Protein AF-A0A8I2CXN2-F1 (afdb_monomer)

Structure (mmCIF, N/CA/C/O backbone):
data_AF-A0A8I2CXN2-F1
#
_entry.id   AF-A0A8I2CXN2-F1
#
loop_
_atom_site.group_PDB
_atom_site.id
_atom_site.type_symbol
_atom_site.label_atom_id
_atom_site.label_alt_id
_atom_site.label_comp_id
_atom_site.label_asym_id
_atom_site.label_entity_id
_atom_site.label_seq_id
_atom_site.pdbx_PDB_ins_code
_atom_site.Cartn_x
_atom_site.Cartn_y
_atom_site.Cartn_z
_atom_site.occupancy
_atom_site.B_iso_or_equiv
_atom_site.auth_seq_id
_atom_site.auth_comp_id
_atom_site.auth_asym_id
_atom_site.auth_atom_id
_atom_site.pdbx_PDB_model_num
ATOM 1 N N . MET A 1 1 ? 49.598 -12.739 -36.694 1.00 52.88 1 MET A N 1
ATOM 2 C CA . MET A 1 1 ? 48.564 -11.694 -36.531 1.00 52.88 1 MET A CA 1
ATOM 3 C C . MET A 1 1 ? 47.982 -11.857 -35.136 1.00 52.88 1 MET A C 1
ATOM 5 O O . MET A 1 1 ? 47.458 -12.921 -34.837 1.00 52.88 1 MET A O 1
ATOM 9 N N . GLU A 1 2 ? 48.234 -10.890 -34.254 1.00 57.41 2 GLU A N 1
ATOM 10 C CA . GLU A 1 2 ? 48.061 -11.003 -32.797 1.00 57.41 2 GLU A CA 1
ATOM 11 C C . GLU A 1 2 ? 46.592 -11.005 -32.309 1.00 57.41 2 GLU A C 1
ATOM 13 O O . GLU A 1 2 ? 45.754 -10.275 -32.848 1.00 57.41 2 GLU A O 1
ATOM 18 N N . PRO A 1 3 ? 46.280 -11.747 -31.225 1.00 65.19 3 PRO A N 1
ATOM 19 C CA . PRO A 1 3 ? 44.946 -11.840 -30.616 1.00 65.19 3 PRO A CA 1
ATOM 20 C C . PRO A 1 3 ? 44.591 -10.658 -29.679 1.00 65.19 3 PRO A C 1
ATOM 22 O O . PRO A 1 3 ? 43.606 -10.719 -28.944 1.00 65.19 3 PRO A O 1
ATOM 25 N N . SER A 1 4 ? 45.371 -9.572 -29.676 1.00 70.81 4 SER A N 1
ATOM 26 C CA . SER A 1 4 ? 45.276 -8.461 -28.709 1.00 70.81 4 SER A CA 1
ATOM 27 C C . SER A 1 4 ? 44.122 -7.475 -28.956 1.00 70.81 4 SER A C 1
ATOM 29 O O . SER A 1 4 ? 43.681 -6.801 -28.026 1.00 70.81 4 SER A O 1
ATOM 31 N N . HIS A 1 5 ? 43.567 -7.417 -30.170 1.00 66.00 5 HIS A N 1
ATOM 32 C CA . HIS A 1 5 ? 42.498 -6.470 -30.528 1.00 66.00 5 HIS A CA 1
ATOM 33 C C . HIS A 1 5 ? 41.095 -6.889 -30.034 1.00 66.00 5 HIS A C 1
ATOM 35 O O . HIS A 1 5 ? 40.205 -6.050 -29.893 1.00 66.00 5 HIS A O 1
ATOM 41 N N . TRP A 1 6 ? 40.885 -8.174 -29.720 1.00 59.28 6 TRP A N 1
ATOM 42 C CA . TRP A 1 6 ? 39.577 -8.711 -29.312 1.00 59.28 6 TRP A CA 1
ATOM 43 C C . TRP A 1 6 ? 39.207 -8.369 -27.857 1.00 59.28 6 TRP A C 1
ATOM 45 O O . TRP A 1 6 ? 38.035 -8.195 -27.516 1.00 59.28 6 TRP A O 1
ATOM 55 N N . PHE A 1 7 ? 40.213 -8.198 -26.994 1.00 63.47 7 PHE A N 1
ATOM 56 C CA . PHE A 1 7 ? 40.022 -7.852 -25.581 1.00 63.47 7 PHE A CA 1
ATOM 57 C C . PHE A 1 7 ? 39.582 -6.400 -25.359 1.00 63.47 7 PHE A C 1
ATOM 59 O O . PHE A 1 7 ? 38.979 -6.095 -24.329 1.00 63.47 7 PHE A O 1
ATOM 66 N N . HIS A 1 8 ? 39.862 -5.503 -26.307 1.00 61.97 8 HIS A N 1
ATOM 67 C CA . HIS A 1 8 ? 39.482 -4.095 -26.202 1.00 61.97 8 HIS A CA 1
ATOM 68 C C . HIS A 1 8 ? 37.968 -3.918 -26.389 1.00 61.97 8 HIS A C 1
ATOM 70 O O . HIS A 1 8 ? 37.310 -3.269 -25.580 1.00 61.97 8 HIS A O 1
ATOM 76 N N . ASN A 1 9 ? 37.392 -4.605 -27.382 1.00 64.75 9 ASN A N 1
ATOM 77 C CA . ASN A 1 9 ? 35.958 -4.540 -27.664 1.00 64.75 9 ASN A CA 1
ATOM 78 C C . ASN A 1 9 ? 35.116 -5.254 -26.595 1.00 64.75 9 ASN A C 1
ATOM 80 O O . ASN A 1 9 ? 34.075 -4.753 -26.182 1.00 64.75 9 ASN A O 1
ATOM 84 N N . LYS A 1 10 ? 35.589 -6.391 -26.066 1.00 61.91 10 LYS A N 1
ATOM 85 C CA . LYS A 1 10 ? 34.896 -7.060 -24.955 1.00 61.91 10 LYS A CA 1
ATOM 86 C C . LYS A 1 10 ? 34.809 -6.214 -23.690 1.00 61.91 10 LYS A C 1
ATOM 88 O O . LYS A 1 10 ? 33.808 -6.311 -22.995 1.00 61.91 10 LYS A O 1
ATOM 93 N N . ARG A 1 11 ? 35.802 -5.365 -23.408 1.00 65.31 11 ARG A N 1
ATOM 94 C CA . ARG A 1 11 ? 35.748 -4.438 -22.266 1.00 65.31 11 ARG A CA 1
ATOM 95 C C . ARG A 1 11 ? 34.659 -3.372 -22.445 1.00 65.31 11 ARG A C 1
ATOM 97 O O . ARG A 1 11 ? 33.902 -3.126 -21.518 1.00 65.31 11 ARG A O 1
ATOM 104 N N . ILE A 1 12 ? 34.521 -2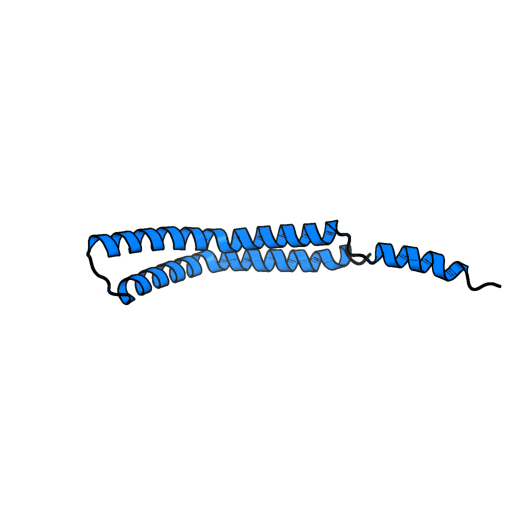.841 -23.660 1.00 63.06 12 ILE A N 1
ATOM 105 C CA . ILE A 1 12 ? 33.512 -1.832 -24.026 1.00 63.06 12 ILE A CA 1
ATOM 106 C C . ILE A 1 12 ? 32.091 -2.426 -24.029 1.00 63.06 12 ILE A C 1
ATOM 108 O O . ILE A 1 12 ? 31.136 -1.765 -23.628 1.00 63.06 12 ILE A O 1
ATOM 112 N N . LEU A 1 13 ? 31.942 -3.691 -24.435 1.00 63.56 13 LEU A N 1
ATOM 113 C CA . LEU A 1 13 ? 30.663 -4.410 -24.387 1.00 63.56 13 LEU A CA 1
ATOM 114 C C . LEU A 1 13 ? 30.247 -4.777 -22.952 1.00 63.56 13 LEU A C 1
ATOM 116 O O . LEU A 1 13 ? 29.061 -4.748 -22.637 1.00 63.56 13 LEU A O 1
ATOM 120 N N . LEU A 1 14 ? 31.203 -5.087 -22.071 1.00 59.91 14 LEU A N 1
ATOM 121 C CA . LEU A 1 14 ? 30.924 -5.426 -20.671 1.00 59.91 14 LEU A CA 1
ATOM 122 C C . LEU A 1 14 ? 30.533 -4.202 -19.824 1.00 59.91 14 LEU A C 1
ATOM 124 O O . LEU A 1 14 ? 29.707 -4.351 -18.930 1.00 59.91 14 LEU A O 1
ATOM 128 N N . GLU A 1 15 ? 31.029 -2.998 -20.133 1.00 57.88 15 GLU A N 1
ATOM 129 C CA . GLU A 1 15 ? 30.568 -1.757 -19.479 1.00 57.88 15 GLU A CA 1
ATOM 130 C C . GLU A 1 15 ? 29.173 -1.305 -19.942 1.00 57.88 15 GLU A C 1
ATOM 132 O O . GLU A 1 15 ? 28.433 -0.712 -19.162 1.00 57.88 15 GLU A O 1
ATOM 137 N N . ARG A 1 16 ? 28.769 -1.624 -21.182 1.00 57.00 16 ARG A N 1
ATOM 138 C CA . ARG A 1 16 ? 27.410 -1.339 -21.686 1.00 57.00 16 ARG A CA 1
ATOM 139 C C . ARG A 1 16 ? 26.360 -2.377 -21.282 1.00 57.00 16 ARG A C 1
ATOM 141 O O . ARG A 1 16 ? 25.177 -2.068 -21.306 1.00 57.00 16 ARG A O 1
ATOM 148 N N . CYS A 1 17 ? 26.784 -3.580 -20.885 1.00 54.75 17 CYS A N 1
ATOM 149 C CA . CYS A 1 17 ? 25.909 -4.651 -20.387 1.00 54.75 17 CYS A CA 1
ATOM 150 C C . CYS A 1 17 ? 25.493 -4.461 -18.914 1.00 54.75 17 CYS A C 1
ATOM 152 O O . CYS A 1 17 ? 24.772 -5.286 -18.348 1.00 54.75 17 CYS A O 1
ATOM 154 N N . PHE A 1 18 ? 25.944 -3.388 -18.267 1.00 53.78 18 PHE A N 1
ATOM 155 C CA . PHE A 1 18 ? 25.412 -2.984 -16.979 1.00 53.78 18 PHE A CA 1
ATOM 156 C C . PHE A 1 18 ? 24.087 -2.280 -17.259 1.00 53.78 18 PHE A C 1
ATOM 158 O O . PHE A 1 18 ? 24.085 -1.209 -17.861 1.00 53.78 18 PHE A O 1
ATOM 165 N N . LEU A 1 19 ? 22.958 -2.867 -16.849 1.00 60.44 19 LEU A N 1
ATOM 166 C CA . LEU A 1 19 ? 21.731 -2.090 -16.686 1.00 60.44 19 LEU A CA 1
ATOM 167 C C . LEU A 1 19 ? 22.128 -0.829 -15.923 1.00 60.44 19 LEU A C 1
ATOM 169 O O . LEU A 1 19 ? 22.577 -0.944 -14.782 1.00 60.44 19 LEU A O 1
ATOM 173 N N . SER A 1 20 ? 22.101 0.331 -16.586 1.00 69.94 20 SER A N 1
ATOM 174 C CA . SER A 1 20 ? 22.672 1.549 -16.017 1.00 69.94 20 SER A CA 1
ATOM 175 C C . SER A 1 20 ? 22.103 1.741 -14.616 1.00 69.94 20 SER A C 1
ATOM 177 O O . SER A 1 20 ? 20.930 1.445 -14.367 1.00 69.94 20 SER A O 1
ATOM 179 N N . GLN A 1 21 ? 22.931 2.179 -13.668 1.00 76.62 21 GLN A N 1
ATOM 180 C CA . GLN A 1 21 ? 22.470 2.397 -12.293 1.00 76.62 21 GLN A CA 1
ATOM 181 C C . GLN A 1 21 ? 21.209 3.280 -12.278 1.00 76.62 21 GLN A C 1
ATOM 183 O O . GLN A 1 21 ? 20.283 3.038 -11.507 1.00 76.62 21 GLN A O 1
ATOM 188 N N . ASP A 1 22 ? 21.120 4.208 -13.230 1.00 82.75 22 ASP A N 1
ATOM 189 C CA . ASP A 1 22 ? 19.951 5.039 -13.498 1.00 82.75 22 ASP A CA 1
ATOM 190 C C . ASP A 1 22 ? 18.687 4.248 -13.863 1.00 82.75 22 ASP A C 1
ATOM 192 O O . ASP A 1 22 ? 17.615 4.556 -13.345 1.00 82.75 22 ASP A O 1
ATOM 196 N N . LEU A 1 23 ? 18.780 3.219 -14.713 1.00 84.00 23 LEU A N 1
ATOM 197 C CA . LEU A 1 23 ? 17.637 2.385 -15.097 1.00 84.00 23 LEU A CA 1
ATOM 198 C C . LEU A 1 23 ? 17.074 1.627 -13.892 1.00 84.00 23 LEU A C 1
ATOM 200 O O . LEU A 1 23 ? 15.862 1.610 -13.673 1.00 84.00 23 LEU A O 1
ATOM 204 N N . ILE A 1 24 ? 17.954 1.033 -13.082 1.00 86.44 24 ILE A N 1
ATOM 205 C CA . ILE A 1 24 ? 17.559 0.304 -11.870 1.00 86.44 24 ILE A CA 1
ATOM 206 C C . ILE A 1 24 ? 16.844 1.256 -10.904 1.00 86.44 24 ILE A C 1
ATOM 208 O O . ILE A 1 24 ? 15.765 0.940 -10.398 1.00 86.44 24 ILE A O 1
ATOM 212 N N . VAL A 1 25 ? 17.405 2.450 -10.692 1.00 90.25 25 VAL A N 1
ATOM 213 C CA . VAL A 1 25 ? 16.813 3.476 -9.824 1.00 90.25 25 VAL A CA 1
ATOM 214 C C . VAL A 1 25 ? 15.460 3.957 -10.359 1.00 90.25 25 VAL A C 1
ATOM 216 O O . VAL A 1 25 ? 14.538 4.165 -9.57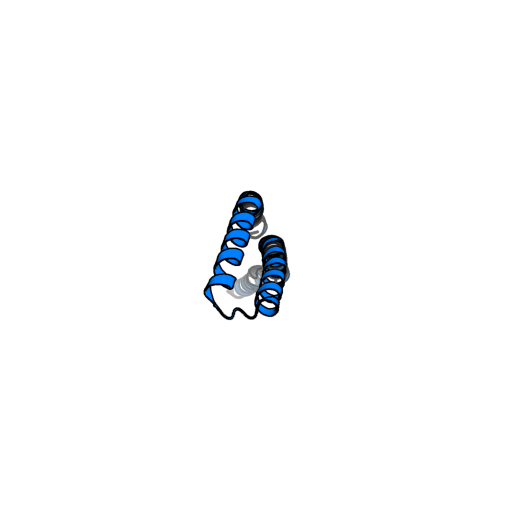0 1.00 90.25 25 VAL A O 1
ATOM 219 N N . GLN A 1 26 ? 15.300 4.110 -11.675 1.00 88.69 26 GLN A N 1
ATOM 220 C CA . GLN A 1 26 ? 14.031 4.516 -12.288 1.00 88.69 26 GLN A CA 1
ATOM 221 C C . GLN A 1 26 ? 12.938 3.456 -12.120 1.00 88.69 26 GLN A C 1
ATOM 223 O O . GLN A 1 26 ? 11.843 3.782 -11.660 1.00 88.69 26 GLN A O 1
ATOM 228 N N . ILE A 1 27 ? 13.238 2.188 -12.416 1.00 89.94 27 ILE A N 1
ATOM 229 C CA . ILE A 1 27 ? 12.287 1.080 -12.236 1.0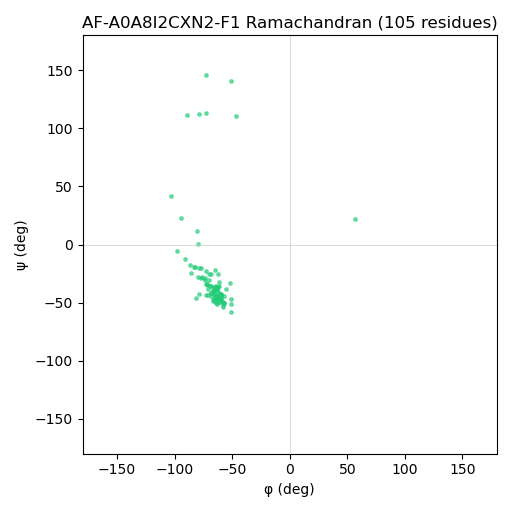0 89.94 27 ILE A CA 1
ATOM 230 C C . ILE A 1 27 ? 11.874 0.976 -10.766 1.0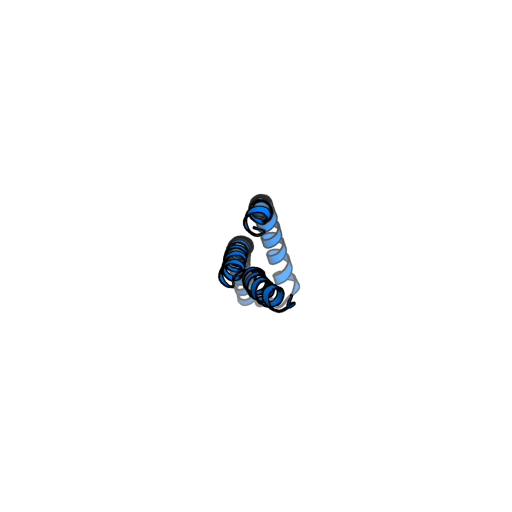0 89.94 27 ILE A C 1
ATOM 232 O O . ILE A 1 27 ? 10.688 0.843 -10.457 1.00 89.94 27 ILE A O 1
ATOM 236 N N . PHE A 1 28 ? 12.839 1.093 -9.852 1.00 92.12 28 PHE A N 1
ATOM 237 C CA . PHE A 1 28 ? 12.580 1.038 -8.419 1.00 92.12 28 PHE A CA 1
ATOM 238 C C . PHE A 1 28 ? 11.734 2.222 -7.932 1.00 92.12 28 PHE A C 1
ATOM 240 O O . PHE A 1 28 ? 10.822 2.046 -7.125 1.00 92.12 28 PHE A O 1
ATOM 247 N N . ARG A 1 29 ? 11.976 3.429 -8.454 1.00 93.31 29 ARG A N 1
ATOM 248 C CA . ARG A 1 29 ? 11.165 4.615 -8.154 1.00 93.31 29 ARG A CA 1
ATOM 249 C C . ARG A 1 29 ? 9.710 4.429 -8.579 1.00 93.31 29 ARG A C 1
ATOM 251 O O . ARG A 1 29 ? 8.815 4.718 -7.787 1.00 93.31 29 ARG A O 1
ATOM 258 N N . GLU A 1 30 ? 9.467 3.944 -9.794 1.00 92.38 30 GLU A N 1
ATOM 259 C CA . GLU A 1 30 ? 8.104 3.711 -10.290 1.00 92.38 30 GLU A CA 1
ATOM 260 C C . GLU A 1 30 ? 7.412 2.558 -9.554 1.00 92.38 30 GLU A C 1
ATOM 262 O O . GLU A 1 30 ? 6.220 2.646 -9.247 1.00 92.38 30 GLU A O 1
ATOM 267 N N . PHE A 1 31 ? 8.161 1.517 -9.180 1.00 93.75 31 PHE A N 1
ATOM 268 C CA . PHE A 1 31 ? 7.674 0.458 -8.300 1.00 93.75 31 PHE A CA 1
ATOM 269 C C . PHE A 1 31 ? 7.200 1.020 -6.954 1.00 93.75 31 PHE A C 1
ATOM 271 O O . PHE A 1 31 ? 6.051 0.807 -6.569 1.00 93.75 31 PHE A O 1
ATOM 278 N N . LEU A 1 32 ? 8.053 1.783 -6.260 1.00 95.69 32 LEU A N 1
ATOM 279 C CA . LEU A 1 32 ? 7.717 2.368 -4.961 1.00 95.69 32 LEU A CA 1
ATOM 280 C C . LEU A 1 32 ? 6.521 3.310 -5.057 1.00 95.69 32 LEU A C 1
ATOM 282 O O . LEU A 1 32 ? 5.627 3.253 -4.218 1.00 95.69 32 LEU A O 1
ATOM 286 N N . LYS A 1 33 ? 6.471 4.148 -6.094 1.00 94.88 33 LYS A N 1
ATOM 287 C CA . LYS A 1 33 ? 5.335 5.035 -6.347 1.00 94.88 33 LYS A CA 1
ATOM 288 C C . LYS A 1 33 ? 4.041 4.232 -6.481 1.00 94.88 33 LYS A C 1
ATOM 290 O O . LYS A 1 33 ? 3.074 4.519 -5.781 1.00 94.88 33 LYS A O 1
ATOM 295 N N . THR A 1 34 ? 4.043 3.193 -7.314 1.00 94.69 34 THR A N 1
ATOM 296 C CA . THR A 1 34 ? 2.886 2.308 -7.513 1.00 94.69 34 THR A CA 1
ATOM 297 C C . THR A 1 34 ? 2.485 1.611 -6.210 1.00 94.69 34 THR A C 1
ATOM 299 O O . THR A 1 34 ? 1.306 1.596 -5.863 1.00 94.69 34 THR A O 1
ATOM 302 N N . ALA A 1 35 ? 3.451 1.106 -5.438 1.00 94.69 35 ALA A N 1
ATOM 303 C CA . ALA A 1 35 ? 3.209 0.462 -4.148 1.00 94.69 35 ALA A CA 1
ATOM 304 C C . ALA A 1 35 ? 2.593 1.421 -3.114 1.00 94.69 35 ALA A C 1
ATOM 306 O O . ALA A 1 35 ? 1.658 1.045 -2.409 1.00 94.69 35 ALA A O 1
ATOM 307 N N . ILE A 1 36 ? 3.059 2.673 -3.056 1.00 95.44 36 ILE A N 1
ATOM 308 C CA . ILE A 1 36 ? 2.505 3.704 -2.168 1.00 95.44 36 ILE A CA 1
ATOM 309 C C . ILE A 1 36 ? 1.059 4.026 -2.550 1.00 95.44 36 ILE A C 1
ATOM 311 O O . ILE A 1 36 ? 0.206 4.090 -1.669 1.00 95.44 36 ILE A O 1
ATOM 315 N N . PHE A 1 37 ? 0.752 4.188 -3.841 1.00 94.38 37 PHE A N 1
ATOM 316 C CA . PHE A 1 37 ? -0.629 4.407 -4.284 1.00 94.38 37 PHE A CA 1
ATOM 317 C C . PHE A 1 37 ? -1.528 3.201 -3.986 1.00 94.38 37 PHE A C 1
ATOM 319 O O . PHE A 1 37 ? -2.677 3.386 -3.599 1.00 94.38 37 PHE A O 1
ATOM 326 N N . LEU A 1 38 ? -0.999 1.981 -4.098 1.00 94.38 38 LEU A N 1
ATOM 327 C CA . LEU A 1 38 ? -1.730 0.754 -3.792 1.00 94.38 38 LEU A CA 1
ATOM 328 C C . LEU A 1 38 ? -2.067 0.639 -2.294 1.00 94.38 38 LEU A C 1
ATOM 330 O O . LEU A 1 38 ? -3.201 0.329 -1.935 1.00 94.38 38 LEU A O 1
ATOM 334 N N . MET A 1 39 ? -1.091 0.896 -1.415 1.00 93.00 39 MET A N 1
ATOM 335 C CA . MET A 1 39 ? -1.242 0.744 0.039 1.00 93.00 39 MET A CA 1
ATOM 336 C C . MET A 1 39 ? -1.842 1.981 0.725 1.00 93.00 39 MET A C 1
ATOM 338 O O . MET A 1 39 ? -2.447 1.861 1.786 1.00 93.00 39 MET A O 1
ATOM 342 N N . GLY A 1 40 ? -1.708 3.169 0.138 1.00 92.75 40 GLY A N 1
ATOM 343 C CA . GLY A 1 40 ? -2.149 4.442 0.712 1.00 92.75 40 GLY A CA 1
ATOM 344 C C . GLY A 1 40 ? -3.605 4.462 1.198 1.00 92.75 40 GLY A C 1
ATOM 345 O O . GLY A 1 40 ? -3.829 4.708 2.386 1.00 92.75 40 GLY A O 1
ATOM 346 N N . PRO A 1 41 ? -4.606 4.181 0.340 1.00 89.62 41 PRO A N 1
ATOM 347 C CA . PRO A 1 41 ? -6.008 4.291 0.740 1.00 89.62 41 PRO A CA 1
ATOM 348 C C . PRO A 1 41 ? -6.391 3.271 1.818 1.00 89.62 41 PRO A C 1
ATOM 350 O O . PRO A 1 41 ? -7.135 3.605 2.742 1.00 89.62 41 PRO A O 1
ATOM 353 N N . ILE A 1 42 ? -5.839 2.053 1.763 1.00 90.75 42 ILE A N 1
ATOM 354 C CA . ILE A 1 42 ? -6.147 1.023 2.758 1.00 90.75 42 ILE A CA 1
ATOM 355 C C . ILE A 1 42 ? -5.502 1.317 4.114 1.00 90.75 42 ILE A C 1
ATOM 357 O O . ILE A 1 42 ? -6.106 1.052 5.157 1.00 90.75 42 ILE A O 1
ATOM 361 N N . LEU A 1 43 ? -4.310 1.923 4.117 1.00 92.88 43 LEU A N 1
ATOM 362 C CA . LEU A 1 43 ? -3.622 2.328 5.338 1.00 92.88 43 LEU A CA 1
ATOM 363 C C . LEU A 1 43 ? -4.409 3.423 6.064 1.00 92.88 43 LEU A C 1
ATOM 365 O O . LEU A 1 43 ? -4.663 3.305 7.260 1.00 92.88 43 LEU A O 1
ATOM 369 N N . ILE A 1 44 ? -4.852 4.450 5.330 1.00 92.25 44 ILE A N 1
ATOM 370 C CA . ILE A 1 44 ? -5.640 5.562 5.879 1.00 92.25 44 ILE A CA 1
ATOM 371 C C . ILE A 1 44 ? -6.944 5.040 6.490 1.00 92.25 44 ILE A C 1
ATOM 373 O O . ILE A 1 44 ? -7.253 5.357 7.639 1.00 92.25 44 ILE A O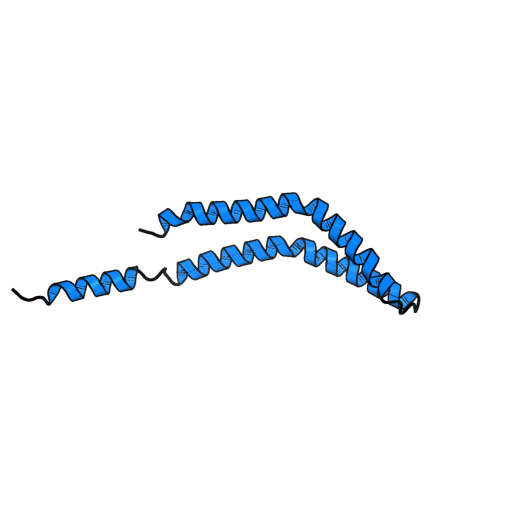 1
ATOM 377 N N . ALA A 1 45 ? -7.673 4.186 5.766 1.00 90.19 45 ALA A N 1
ATOM 378 C CA . ALA A 1 45 ? -8.904 3.583 6.271 1.00 90.19 45 ALA A CA 1
ATOM 379 C C . ALA A 1 45 ? -8.661 2.760 7.548 1.00 90.19 45 ALA A C 1
ATOM 381 O O . ALA A 1 45 ? -9.396 2.886 8.530 1.00 90.19 45 ALA A O 1
ATOM 382 N N . THR A 1 46 ? -7.591 1.962 7.567 1.00 89.69 46 THR A N 1
ATOM 383 C CA . T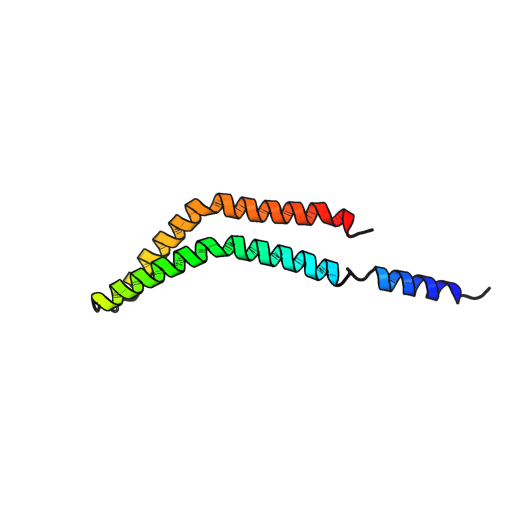HR A 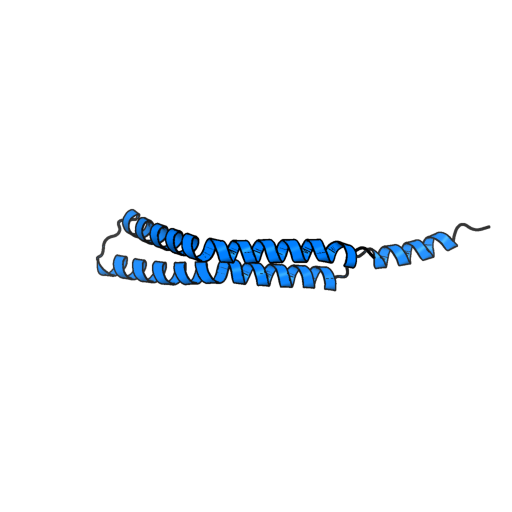1 46 ? -7.231 1.127 8.720 1.00 89.69 46 THR A CA 1
ATOM 384 C C . THR A 1 46 ? -6.853 1.968 9.938 1.00 89.69 46 THR A C 1
ATOM 386 O O . THR A 1 46 ? -7.240 1.625 11.055 1.00 89.69 46 THR A O 1
ATOM 389 N N . ILE A 1 47 ? -6.132 3.076 9.741 1.00 93.06 47 ILE A N 1
ATOM 390 C CA . ILE A 1 47 ? -5.739 3.991 10.820 1.00 93.06 47 ILE A CA 1
ATOM 391 C C . ILE A 1 47 ? -6.973 4.650 11.438 1.00 93.06 47 ILE A C 1
ATOM 393 O O . ILE A 1 47 ? -7.111 4.637 12.660 1.00 93.06 47 ILE A O 1
ATOM 397 N N . ILE A 1 48 ? -7.891 5.172 10.618 1.00 92.38 48 ILE A N 1
ATOM 398 C CA . ILE A 1 48 ? -9.111 5.836 11.101 1.00 92.38 48 ILE A CA 1
ATOM 399 C C . ILE A 1 48 ? -9.953 4.869 11.938 1.00 92.38 48 ILE A C 1
ATOM 401 O O . ILE A 1 48 ? -10.336 5.184 13.063 1.00 92.38 48 ILE A O 1
ATOM 405 N N . VAL A 1 49 ? -10.204 3.663 11.426 1.00 89.88 49 VAL A N 1
ATOM 406 C CA . VAL A 1 49 ? -11.009 2.664 12.143 1.00 89.88 49 VAL A CA 1
ATOM 407 C C . VAL A 1 49 ? -10.288 2.146 13.377 1.00 89.88 49 VAL A C 1
ATOM 409 O O . VAL A 1 49 ? -10.905 2.001 14.428 1.00 89.88 49 VAL A O 1
ATOM 412 N N . GLY A 1 50 ? -8.982 1.892 13.278 1.00 88.25 50 GLY A N 1
ATOM 413 C CA . GLY A 1 50 ? -8.161 1.476 14.409 1.00 88.25 50 GLY A CA 1
ATOM 414 C C . GLY A 1 50 ? -8.225 2.483 15.553 1.00 88.25 50 GLY A C 1
ATOM 415 O O . GLY A 1 50 ? -8.420 2.084 16.700 1.00 88.25 50 GLY A O 1
ATOM 416 N N . LEU A 1 51 ? -8.138 3.775 15.235 1.00 90.88 51 LEU A N 1
ATOM 417 C CA . LEU A 1 51 ? -8.264 4.853 16.208 1.00 90.88 51 LEU A CA 1
ATOM 418 C C . LEU A 1 51 ? -9.661 4.889 16.840 1.00 90.88 51 LEU A C 1
ATOM 420 O O . LEU A 1 51 ? -9.768 4.888 18.064 1.00 90.88 51 LEU A O 1
ATOM 424 N N . LEU A 1 52 ? -10.720 4.865 16.025 1.00 89.81 52 LEU A N 1
ATOM 425 C CA . LEU A 1 52 ? -12.100 4.886 16.518 1.00 89.81 52 LEU A CA 1
ATOM 426 C C . LEU A 1 52 ? -12.370 3.720 17.473 1.00 89.81 52 LEU A C 1
ATOM 428 O O . LEU A 1 52 ? -12.822 3.935 18.595 1.00 89.81 52 LEU A O 1
ATOM 432 N N . VAL A 1 53 ? -12.034 2.494 17.068 1.00 87.38 53 VAL A N 1
ATOM 433 C CA . VAL A 1 53 ? -12.255 1.296 17.890 1.00 87.38 53 VAL A CA 1
ATOM 434 C C . VAL A 1 53 ? -11.438 1.352 19.187 1.00 87.38 53 VAL A C 1
ATOM 436 O O . VAL A 1 53 ? -11.952 0.960 20.231 1.00 87.38 53 VAL A O 1
ATOM 439 N N . SER A 1 54 ? -10.215 1.897 19.159 1.00 87.06 54 SER A N 1
ATOM 440 C CA . SER A 1 54 ? -9.378 2.041 20.364 1.00 87.06 54 SER A CA 1
ATOM 441 C C . SER A 1 54 ? -9.990 3.007 21.383 1.00 87.06 54 SER A C 1
ATOM 443 O O . SER A 1 54 ? -9.932 2.759 22.586 1.00 87.06 54 SER A O 1
ATOM 445 N N . ILE A 1 55 ? -10.629 4.084 20.912 1.00 89.56 55 ILE A N 1
ATOM 446 C CA . ILE A 1 55 ? -11.344 5.037 21.773 1.00 89.56 55 ILE A CA 1
ATOM 447 C C . ILE A 1 55 ? -12.595 4.384 22.374 1.00 89.56 55 ILE A C 1
ATOM 449 O O . ILE A 1 55 ? -12.823 4.503 23.576 1.00 89.56 55 ILE A O 1
ATOM 453 N N . PHE A 1 56 ? -13.382 3.652 21.578 1.00 86.81 56 PHE A N 1
ATOM 454 C CA . PHE A 1 56 ? -14.569 2.938 22.072 1.00 86.81 56 PHE A CA 1
ATOM 455 C C . PHE A 1 56 ? -14.222 1.851 23.096 1.00 86.81 56 PHE A C 1
ATOM 457 O O . PHE A 1 56 ? -14.929 1.695 24.096 1.00 86.81 56 PHE A O 1
ATOM 464 N N . GLN A 1 57 ? -13.116 1.138 22.878 1.00 85.25 57 GLN A N 1
ATOM 465 C CA . GLN A 1 57 ? -12.602 0.151 23.821 1.00 85.25 57 GLN A CA 1
ATOM 466 C C . GLN A 1 57 ? -12.215 0.809 25.155 1.00 85.25 57 GLN A C 1
ATOM 468 O O . GLN A 1 57 ? -12.605 0.329 26.218 1.00 85.25 57 GLN A O 1
ATOM 473 N N . ALA A 1 58 ? -11.504 1.941 25.106 1.00 85.50 58 ALA A N 1
ATOM 474 C CA . ALA A 1 58 ? -11.096 2.676 26.301 1.00 85.50 58 ALA A CA 1
ATOM 475 C C . ALA A 1 58 ? -12.287 3.291 27.060 1.00 85.50 58 ALA A C 1
ATOM 477 O O . ALA A 1 58 ? -12.314 3.260 28.289 1.00 85.50 58 ALA A O 1
ATOM 478 N N . ALA A 1 59 ? -13.287 3.817 26.344 1.00 87.12 59 ALA A N 1
ATOM 479 C CA . ALA A 1 59 ? -14.440 4.492 26.940 1.00 87.12 59 ALA A CA 1
ATOM 480 C C . ALA A 1 59 ? -15.392 3.543 27.689 1.00 87.12 59 ALA A C 1
ATOM 482 O O . ALA A 1 59 ? -16.030 3.955 28.653 1.00 87.12 59 ALA A O 1
ATOM 483 N N . THR A 1 60 ? -15.495 2.282 27.259 1.00 85.19 60 THR A N 1
ATOM 484 C CA . THR A 1 60 ? -16.416 1.291 27.848 1.00 85.19 60 THR A CA 1
ATOM 485 C C . THR A 1 60 ? -15.756 0.361 28.866 1.00 85.19 60 THR A C 1
ATOM 487 O O . THR A 1 60 ? -16.455 -0.420 29.503 1.00 85.19 60 THR A O 1
ATOM 490 N N . GLN A 1 61 ? -14.430 0.446 29.041 1.00 83.19 61 GLN A N 1
ATOM 491 C CA . GLN A 1 61 ? -13.636 -0.433 29.916 1.00 83.19 61 GLN A CA 1
ATOM 492 C C . GLN A 1 61 ? -13.779 -1.937 29.596 1.00 83.19 61 GLN A C 1
ATOM 494 O O . GLN A 1 61 ? -13.499 -2.793 30.435 1.00 83.19 61 GLN A O 1
ATOM 499 N N . ILE A 1 62 ? -14.194 -2.283 28.372 1.00 76.19 62 ILE A N 1
ATOM 500 C CA . ILE A 1 62 ? -14.315 -3.673 27.921 1.00 76.19 62 ILE A CA 1
ATOM 501 C C . ILE A 1 62 ? -12.975 -4.106 27.312 1.00 76.19 62 ILE A C 1
ATOM 503 O O . ILE A 1 62 ? -12.578 -3.652 26.239 1.00 76.19 62 ILE A O 1
ATOM 507 N N . HIS A 1 63 ? -12.275 -5.019 27.988 1.00 71.88 63 HIS A N 1
ATOM 508 C CA . HIS A 1 63 ? -10.987 -5.580 27.549 1.00 71.88 63 HIS A CA 1
ATOM 509 C C . HIS A 1 63 ? -11.126 -6.902 26.764 1.00 71.88 63 HIS A C 1
ATOM 511 O O . HIS A 1 63 ? -10.185 -7.688 26.678 1.00 71.88 63 HIS A O 1
ATOM 517 N N . GLU A 1 64 ? -12.291 -7.153 26.167 1.00 79.25 64 GLU A N 1
ATOM 518 C CA . GLU A 1 64 ? -12.542 -8.319 25.311 1.00 79.25 64 GLU A CA 1
ATOM 519 C C . GLU A 1 64 ? -11.826 -8.157 23.959 1.00 79.25 64 GLU A C 1
ATOM 521 O O . GLU A 1 64 ? -12.172 -7.294 23.146 1.00 79.25 64 GLU A O 1
ATOM 526 N N . MET A 1 65 ? -10.825 -8.999 23.683 1.00 74.12 65 MET A N 1
ATOM 527 C CA . MET A 1 65 ? -10.010 -8.890 22.461 1.00 74.12 65 MET A CA 1
ATOM 528 C C . MET A 1 65 ? -10.800 -9.145 21.163 1.00 74.12 65 MET A C 1
ATOM 530 O O . MET A 1 65 ? -10.406 -8.681 20.092 1.00 74.12 65 MET A O 1
ATOM 534 N N . THR A 1 66 ? -11.931 -9.848 21.236 1.00 78.12 66 THR A N 1
ATOM 535 C CA . THR A 1 66 ? -12.787 -10.182 20.084 1.00 78.12 66 THR A CA 1
ATOM 536 C C . THR A 1 66 ? -13.542 -8.969 19.531 1.00 78.12 66 THR A C 1
ATOM 538 O O . THR A 1 66 ? -13.688 -8.835 18.313 1.00 78.12 66 THR A O 1
ATOM 541 N N . LEU A 1 67 ? -13.957 -8.040 20.400 1.00 79.19 67 LEU A N 1
ATOM 542 C CA . LEU A 1 67 ? -14.753 -6.863 20.035 1.00 79.19 67 LEU A CA 1
ATOM 543 C C . LEU A 1 67 ? -13.955 -5.837 19.217 1.00 79.19 67 LEU A C 1
ATOM 545 O O . LEU A 1 67 ? -14.520 -5.102 18.415 1.00 79.19 67 LEU A O 1
ATOM 549 N N . VAL A 1 68 ? -12.629 -5.831 19.360 1.00 78.75 68 VAL A N 1
ATOM 550 C CA . VAL A 1 68 ? -11.720 -4.973 18.582 1.00 78.75 68 VAL A CA 1
ATOM 551 C C . VAL A 1 68 ? -11.459 -5.549 17.184 1.00 78.75 68 VAL A C 1
ATOM 553 O O . VAL A 1 68 ? -11.175 -4.816 16.233 1.00 78.75 68 VAL A O 1
ATOM 556 N N . PHE A 1 69 ? -11.553 -6.872 17.045 1.00 80.81 69 PHE A N 1
ATOM 557 C CA . PHE A 1 69 ? -11.177 -7.591 15.832 1.00 80.81 69 PHE A CA 1
ATOM 558 C C . PHE A 1 69 ? -12.277 -7.565 14.764 1.00 80.81 69 PHE A C 1
ATOM 560 O O . PHE A 1 69 ? -12.004 -7.258 13.602 1.00 80.81 69 PHE A O 1
ATOM 567 N N . VAL A 1 70 ? -13.527 -7.831 15.157 1.00 88.94 70 VAL A N 1
ATOM 568 C CA . VAL A 1 70 ? -14.656 -7.965 14.218 1.00 88.94 70 VAL A CA 1
ATOM 569 C C . VAL A 1 70 ? -14.952 -6.667 13.448 1.00 88.94 70 VAL A C 1
ATOM 571 O O . VAL A 1 70 ? -14.973 -6.715 12.215 1.00 88.94 70 VAL A O 1
ATOM 574 N N . PRO A 1 71 ? -15.109 -5.491 14.094 1.00 83.69 71 PRO A N 1
ATOM 575 C CA . PRO A 1 71 ? -15.405 -4.250 13.378 1.00 83.69 71 PRO A CA 1
ATOM 576 C C . PRO A 1 71 ? -14.285 -3.867 12.405 1.00 83.69 71 PRO A C 1
ATOM 578 O O . PRO A 1 71 ? -14.553 -3.404 11.298 1.00 83.69 71 PRO A O 1
ATOM 581 N N . LYS A 1 72 ? -13.023 -4.120 12.784 1.00 84.62 72 LYS A N 1
ATOM 582 C CA . LYS A 1 72 ? -11.853 -3.825 11.949 1.00 84.62 72 LYS A CA 1
ATOM 583 C C . LYS A 1 72 ? -11.861 -4.642 10.651 1.00 84.62 72 LYS A C 1
ATOM 585 O O . LYS A 1 72 ? -11.636 -4.070 9.587 1.00 84.62 72 LYS A O 1
ATOM 590 N N . ILE A 1 73 ? -12.159 -5.943 10.714 1.00 89.75 73 ILE A N 1
ATOM 591 C CA . ILE A 1 73 ? -12.227 -6.804 9.519 1.00 89.75 73 ILE A CA 1
ATOM 592 C C . ILE A 1 73 ? -13.351 -6.379 8.582 1.00 89.75 73 ILE A C 1
ATOM 594 O O . ILE A 1 73 ? -13.130 -6.313 7.375 1.00 89.75 73 ILE A O 1
ATOM 598 N N . ILE A 1 74 ? -14.534 -6.068 9.120 1.00 91.25 74 ILE A N 1
ATOM 599 C CA . ILE A 1 74 ? -15.681 -5.655 8.303 1.00 91.25 74 ILE A CA 1
ATOM 600 C C . ILE A 1 74 ? -15.330 -4.397 7.509 1.00 91.25 74 ILE A C 1
ATOM 602 O O . ILE A 1 74 ? -15.551 -4.355 6.299 1.00 91.25 74 ILE A O 1
ATOM 606 N N . VAL A 1 75 ? -14.723 -3.394 8.153 1.00 89.50 75 VAL A N 1
ATOM 607 C CA . VAL A 1 75 ? -14.368 -2.161 7.443 1.00 89.50 75 VAL A CA 1
ATOM 608 C C . VAL A 1 75 ? -13.256 -2.389 6.423 1.00 89.50 75 VAL A C 1
ATOM 610 O O . VAL A 1 75 ? -13.375 -1.897 5.304 1.00 89.50 75 VAL A O 1
ATOM 613 N N . ILE A 1 76 ? -12.212 -3.163 6.747 1.00 90.25 76 ILE A N 1
ATOM 614 C CA . ILE A 1 76 ? -11.156 -3.497 5.775 1.00 90.25 76 ILE A CA 1
ATOM 615 C C . ILE A 1 76 ? -11.749 -4.247 4.575 1.00 90.25 76 ILE A C 1
ATOM 617 O O . ILE A 1 76 ? -11.422 -3.919 3.436 1.00 90.25 76 ILE A O 1
ATOM 621 N N . GLY A 1 77 ? -12.652 -5.202 4.810 1.00 92.44 77 GLY A N 1
ATOM 622 C CA . GLY A 1 77 ? -13.337 -5.955 3.760 1.00 92.44 77 GLY A CA 1
ATOM 623 C C . GLY A 1 77 ? -14.176 -5.063 2.845 1.00 92.44 77 GLY A C 1
ATOM 624 O O . GLY A 1 77 ? -14.079 -5.175 1.625 1.00 92.44 77 GLY A O 1
ATOM 625 N N . LEU A 1 78 ? -14.938 -4.123 3.411 1.00 92.06 78 LEU A N 1
ATOM 626 C CA . LEU A 1 78 ? -15.709 -3.146 2.636 1.00 92.06 78 LEU A CA 1
ATOM 627 C C . LEU A 1 78 ? -14.805 -2.188 1.849 1.00 92.06 78 LEU A C 1
ATOM 629 O O . LEU A 1 78 ? -15.069 -1.917 0.679 1.00 92.06 78 LEU A O 1
ATOM 633 N N . CYS A 1 79 ? -13.723 -1.705 2.464 1.00 90.81 79 CYS A N 1
ATOM 634 C CA . CYS A 1 79 ? -12.748 -0.846 1.796 1.00 90.81 79 CYS A CA 1
ATOM 635 C C . CYS A 1 79 ? -12.104 -1.568 0.612 1.00 90.81 79 CYS A C 1
ATOM 637 O O . CYS A 1 79 ? -12.059 -1.018 -0.486 1.00 90.81 79 CYS A O 1
ATOM 639 N N . LEU A 1 80 ? -11.671 -2.816 0.815 1.00 91.50 80 LEU A N 1
ATOM 640 C CA . LEU A 1 80 ? -11.152 -3.661 -0.253 1.00 91.50 80 LEU A CA 1
ATOM 641 C C . LEU A 1 80 ? -12.188 -3.834 -1.351 1.00 91.50 80 LEU A C 1
ATOM 643 O O . LEU A 1 80 ? -11.861 -3.568 -2.492 1.00 91.50 80 LEU A O 1
ATOM 647 N N . MET A 1 81 ? -13.433 -4.191 -1.039 1.00 94.31 81 MET A N 1
ATOM 648 C CA . MET A 1 81 ? -14.463 -4.416 -2.058 1.00 94.31 81 MET A CA 1
ATOM 649 C C . MET A 1 81 ? -14.659 -3.208 -2.990 1.00 94.31 81 MET A C 1
ATOM 651 O O . MET A 1 81 ? -14.830 -3.383 -4.194 1.00 94.31 81 MET A O 1
ATOM 655 N N . ILE A 1 82 ? -14.586 -1.988 -2.451 1.00 92.81 82 ILE A N 1
ATOM 656 C CA . ILE A 1 82 ? -14.737 -0.747 -3.224 1.00 92.81 82 ILE A CA 1
ATOM 657 C C . ILE A 1 82 ? -13.448 -0.395 -3.985 1.00 92.81 82 ILE A C 1
ATOM 659 O O . ILE A 1 82 ? -13.500 0.011 -5.144 1.00 92.81 82 ILE A O 1
ATOM 663 N N . LEU A 1 83 ? -12.284 -0.545 -3.347 1.00 92.81 83 LEU A N 1
ATOM 664 C CA . LEU A 1 83 ? -10.982 -0.149 -3.899 1.00 92.81 83 LEU A CA 1
ATOM 665 C C . LEU A 1 83 ? -10.371 -1.206 -4.834 1.00 92.81 83 LEU A C 1
ATOM 667 O O . LEU A 1 83 ? -9.508 -0.881 -5.648 1.00 92.81 83 LEU A O 1
ATOM 671 N N . PHE A 1 84 ? -10.824 -2.456 -4.756 1.00 93.25 84 PHE A N 1
ATOM 672 C CA . PHE A 1 84 ? -10.306 -3.605 -5.497 1.00 93.25 84 PHE A CA 1
ATOM 673 C C . PHE A 1 84 ? -10.194 -3.384 -7.013 1.00 93.25 84 PHE A C 1
ATOM 675 O O . PHE A 1 84 ? -9.100 -3.593 -7.544 1.00 93.25 84 PHE A O 1
ATOM 682 N N . PRO A 1 85 ? -11.237 -2.924 -7.739 1.00 93.69 85 PRO A N 1
ATOM 683 C CA . PRO A 1 85 ? -11.122 -2.705 -9.183 1.00 93.69 85 PRO A CA 1
ATOM 684 C C . PRO A 1 85 ? -10.065 -1.653 -9.545 1.00 93.69 85 PRO A C 1
ATOM 686 O O . PRO A 1 85 ? -9.359 -1.806 -10.542 1.00 93.69 85 PRO A O 1
ATOM 689 N N . TRP A 1 86 ? -9.918 -0.607 -8.728 1.00 94.25 86 TRP A N 1
ATOM 690 C CA . TRP A 1 86 ? -8.914 0.436 -8.939 1.00 94.25 86 TRP A CA 1
ATOM 691 C C . TRP A 1 86 ? -7.494 -0.076 -8.663 1.00 94.25 86 TRP A C 1
ATOM 693 O O . TRP A 1 86 ? -6.591 0.142 -9.471 1.00 94.25 86 TRP A O 1
ATOM 703 N N . MET A 1 87 ? -7.310 -0.829 -7.575 1.00 94.06 87 MET A N 1
ATOM 704 C CA . MET A 1 87 ? -6.037 -1.469 -7.225 1.00 94.06 87 MET A CA 1
ATOM 705 C C . MET A 1 87 ? -5.571 -2.440 -8.315 1.00 94.06 87 MET A C 1
ATOM 707 O O . MET A 1 87 ? -4.404 -2.420 -8.707 1.00 94.06 87 MET A O 1
ATOM 711 N N . LEU A 1 88 ? -6.488 -3.250 -8.853 1.00 94.94 88 LEU A N 1
ATOM 712 C CA . LEU A 1 88 ? -6.198 -4.140 -9.975 1.00 94.94 88 LEU A CA 1
ATOM 713 C C . LEU A 1 88 ? -5.770 -3.364 -11.219 1.00 94.94 88 LEU A C 1
ATOM 715 O O . LEU A 1 88 ? -4.786 -3.733 -11.856 1.00 94.94 88 LEU A O 1
ATOM 719 N N . ASN A 1 89 ? -6.465 -2.272 -11.546 1.00 95.12 89 ASN A N 1
ATOM 720 C CA . ASN A 1 89 ? -6.109 -1.430 -12.686 1.00 95.12 89 ASN A CA 1
ATOM 721 C C . ASN A 1 89 ? -4.693 -0.860 -12.551 1.00 95.12 89 ASN A C 1
ATOM 723 O O . ASN A 1 89 ? -3.924 -0.878 -13.512 1.00 95.12 89 ASN A O 1
ATOM 727 N N . LEU A 1 90 ? -4.335 -0.401 -11.351 1.00 94.25 90 LEU A N 1
ATOM 728 C CA . LEU A 1 90 ? -3.014 0.139 -11.054 1.00 94.25 90 LEU A CA 1
ATOM 729 C C . LEU A 1 90 ? -1.916 -0.921 -11.233 1.00 94.25 90 LEU A C 1
ATOM 731 O O . LEU A 1 90 ? -0.908 -0.656 -11.888 1.00 94.25 90 LEU A O 1
ATOM 735 N N . MET A 1 91 ? -2.130 -2.133 -10.709 1.00 94.75 91 MET A N 1
ATOM 736 C CA . MET A 1 91 ? -1.175 -3.237 -10.847 1.00 94.75 91 MET A CA 1
ATOM 737 C C . MET A 1 91 ? -1.016 -3.674 -12.303 1.00 94.75 91 MET A C 1
ATOM 739 O O . MET A 1 91 ? 0.107 -3.761 -12.791 1.00 94.75 91 MET A O 1
ATOM 743 N N . VAL A 1 92 ? -2.124 -3.893 -13.017 1.00 96.12 92 VAL A N 1
ATOM 744 C CA . VAL A 1 92 ? -2.093 -4.292 -14.431 1.00 96.12 92 VAL A CA 1
ATOM 745 C C . VAL A 1 92 ? -1.414 -3.219 -15.277 1.00 96.12 92 VAL A C 1
ATOM 747 O O . VAL A 1 92 ? -0.549 -3.548 -16.083 1.00 96.12 92 VAL A O 1
ATOM 750 N N . SER A 1 93 ? -1.738 -1.943 -15.062 1.00 94.12 93 SER A N 1
ATOM 751 C CA . SER A 1 93 ? -1.120 -0.830 -15.792 1.00 94.12 93 SER A CA 1
ATOM 752 C C . SER A 1 93 ? 0.387 -0.767 -15.563 1.00 94.12 93 SER A C 1
ATOM 754 O O . SER A 1 93 ? 1.145 -0.622 -16.520 1.00 94.12 93 SER A O 1
ATOM 756 N N . TYR A 1 94 ? 0.836 -0.926 -14.315 1.00 93.56 94 TYR A N 1
ATOM 757 C CA . TYR A 1 94 ? 2.261 -0.984 -13.993 1.00 93.56 94 TYR A CA 1
ATOM 758 C C . TYR A 1 94 ? 2.947 -2.169 -14.680 1.00 93.56 94 TYR A C 1
ATOM 760 O O . TYR A 1 94 ? 3.986 -1.999 -15.315 1.00 93.56 94 TYR A O 1
ATOM 768 N N . THR A 1 95 ? 2.345 -3.358 -14.613 1.00 93.75 95 THR A N 1
ATOM 769 C CA . THR A 1 95 ? 2.881 -4.566 -15.242 1.00 93.75 95 THR A CA 1
ATOM 770 C C . THR A 1 95 ? 2.975 -4.416 -16.761 1.00 93.75 95 THR A C 1
ATOM 772 O O . THR A 1 95 ? 4.038 -4.650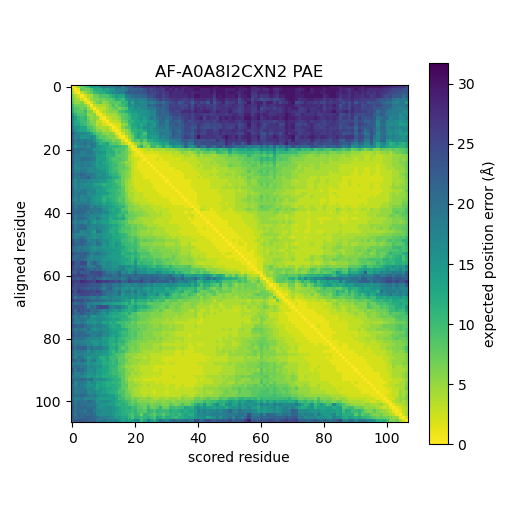 -17.329 1.00 93.75 95 THR A O 1
ATOM 775 N N . VAL A 1 96 ? 1.910 -3.966 -17.428 1.00 94.31 96 VAL A N 1
ATOM 776 C CA . VAL A 1 96 ? 1.900 -3.741 -18.883 1.00 94.31 96 VAL A CA 1
ATOM 777 C C . VAL A 1 96 ? 2.947 -2.705 -19.284 1.00 94.31 96 VAL A C 1
ATOM 779 O O . VAL A 1 96 ? 3.669 -2.919 -20.258 1.00 94.31 96 VAL A O 1
ATOM 782 N N . ASN A 1 97 ? 3.076 -1.615 -18.523 1.00 91.12 97 ASN A N 1
ATOM 783 C CA . ASN A 1 97 ? 4.091 -0.592 -18.761 1.00 91.12 97 ASN A CA 1
ATOM 784 C C . ASN A 1 97 ? 5.506 -1.181 -18.631 1.00 91.12 97 ASN A C 1
ATOM 786 O O . ASN A 1 97 ? 6.333 -1.000 -19.520 1.00 91.12 97 ASN A O 1
ATOM 790 N N . LEU A 1 98 ? 5.767 -1.973 -17.588 1.00 90.69 98 LEU A N 1
ATOM 791 C CA . LEU A 1 98 ? 7.057 -2.632 -17.394 1.00 90.69 98 LEU A CA 1
ATOM 792 C C . LEU A 1 98 ? 7.409 -3.536 -18.585 1.00 90.69 98 LEU A C 1
ATOM 794 O O . LEU A 1 98 ? 8.470 -3.367 -19.180 1.00 90.69 98 LEU A O 1
ATOM 798 N N . PHE A 1 99 ? 6.503 -4.439 -18.979 1.00 89.75 99 PHE A N 1
ATOM 799 C CA . PHE A 1 99 ? 6.726 -5.364 -20.096 1.00 89.75 99 PHE A CA 1
ATOM 800 C C . PHE A 1 99 ? 6.879 -4.650 -21.444 1.00 89.75 99 PHE A C 1
ATOM 802 O O . PHE A 1 99 ? 7.724 -5.042 -22.247 1.00 89.75 99 PHE A O 1
ATOM 809 N N . SER A 1 100 ? 6.117 -3.581 -21.681 1.00 89.06 100 SER A N 1
ATOM 810 C CA . SER A 1 100 ? 6.182 -2.811 -22.932 1.00 89.06 100 SER A CA 1
ATOM 811 C C . SER A 1 100 ? 7.500 -2.054 -23.095 1.00 89.06 100 SER A C 1
ATOM 813 O O . SER A 1 100 ? 7.913 -1.788 -24.221 1.00 89.06 100 SER A O 1
ATOM 815 N N . ASN A 1 101 ? 8.181 -1.727 -21.992 1.00 84.06 101 ASN A N 1
ATOM 816 C CA . ASN A 1 101 ? 9.462 -1.026 -22.027 1.00 84.06 101 ASN A CA 1
ATOM 817 C C . ASN A 1 101 ? 10.683 -1.962 -22.068 1.00 84.06 101 ASN A C 1
ATOM 819 O O . ASN A 1 101 ? 11.770 -1.497 -22.404 1.00 84.06 101 ASN A O 1
ATOM 823 N N . ILE A 1 102 ? 10.529 -3.273 -21.824 1.00 79.69 102 ILE A N 1
ATOM 824 C CA . ILE A 1 102 ? 11.631 -4.256 -21.927 1.00 79.69 102 ILE A CA 1
ATOM 825 C C . ILE A 1 102 ? 12.383 -4.176 -23.272 1.00 79.69 102 ILE A C 1
ATOM 827 O O . ILE A 1 102 ? 13.612 -4.109 -23.241 1.00 79.69 102 ILE A O 1
ATOM 831 N N . PRO A 1 103 ? 11.723 -4.120 -24.449 1.00 77.00 103 PRO A N 1
ATOM 832 C CA . PRO A 1 103 ? 12.421 -4.032 -25.737 1.00 77.00 103 PRO A CA 1
ATOM 833 C C . PRO A 1 103 ? 13.259 -2.755 -25.896 1.00 77.00 103 PRO A C 1
ATOM 835 O O . PRO A 1 103 ? 14.223 -2.736 -26.658 1.00 77.00 103 PRO A O 1
ATOM 838 N N . THR A 1 104 ? 12.899 -1.685 -25.182 1.00 72.44 104 THR A N 1
ATOM 839 C CA . THR A 1 104 ? 13.627 -0.409 -25.171 1.00 72.44 104 THR A CA 1
ATOM 840 C C . THR A 1 104 ? 14.905 -0.496 -24.333 1.00 72.44 104 THR A C 1
ATOM 842 O O . THR A 1 104 ? 15.866 0.209 -24.624 1.00 72.44 104 THR A O 1
ATOM 845 N N . TYR A 1 105 ? 14.942 -1.374 -23.324 1.00 67.81 105 TYR A N 1
ATOM 846 C CA . TYR A 1 105 ? 16.091 -1.547 -22.428 1.00 67.81 105 TYR A CA 1
ATOM 847 C C . TYR A 1 105 ? 17.151 -2.529 -22.946 1.00 67.81 105 TYR A C 1
ATOM 849 O O . TYR A 1 105 ? 18.277 -2.508 -22.461 1.00 67.81 105 TYR A O 1
ATOM 857 N N . VAL A 1 106 ? 16.812 -3.386 -23.915 1.00 66.50 106 VAL A N 1
ATOM 858 C CA . VAL A 1 106 ? 17.685 -4.461 -24.433 1.00 66.50 106 VAL A CA 1
ATOM 859 C C . VAL A 1 106 ? 18.299 -4.080 -25.797 1.00 66.50 106 VAL A C 1
ATOM 861 O O . VAL A 1 106 ? 18.355 -4.895 -26.714 1.00 66.50 106 VAL A O 1
ATOM 864 N N . LYS A 1 107 ? 18.737 -2.825 -25.963 1.00 54.38 107 LYS A N 1
ATOM 865 C CA . LYS A 1 107 ? 19.473 -2.353 -27.154 1.00 54.38 107 LYS A CA 1
ATOM 866 C C . LYS A 1 107 ? 20.938 -2.073 -26.857 1.00 54.38 107 LYS A C 1
ATOM 868 O O . LYS A 1 107 ? 21.213 -1.476 -25.795 1.00 54.38 107 LYS A O 1
#

Sequence (107 aa):
MEPSHWFHNKRILLERCFLSQDLIVQIFREFLKTAIFLMGPILIATIIVGLLVSIFQAATQIHEMTLVFVPKIIVIGLCLMILFPWMLNLMVSYTVNLFSNIPTYVK

Solvent-accessible surface area (backbone atoms only — not comparable to full-atom values): 6250 Å² total; per-residue (Å²): 136,79,82,71,71,62,62,57,54,53,52,58,52,56,64,66,68,46,79,47,72,65,55,57,52,50,56,50,50,54,50,51,51,52,50,47,64,61,48,46,64,59,50,53,54,49,50,55,51,52,51,53,50,52,50,55,36,64,75,68,70,55,84,59,73,65,72,63,49,55,62,51,49,54,52,51,52,51,51,44,68,69,45,44,69,57,48,51,49,52,53,51,51,51,51,52,53,52,63,70,44,49,74,74,71,74,115

pLDDT: mean 83.06, std 12.58, range [52.88, 96.12]

Nearest PDB structures (foldseek):
  8wlh-assembly1_A  TM=9.082E-01  e=2.041E-05  Salmonella enterica subsp. enterica serovar Typhimurium str. LT2
  6s3s-assembly1_H  TM=9.055E-01  e=5.414E-04  Vibrio mimicus CAIM 602
  6pep-assembly1_9  TM=8.935E-01  e=8.916E-03  Salmonella enterica subsp. enterica serovar Typhimurium str. LT2
  8axk-assembly1_G  TM=8.898E-01  e=2.607E-02  Shigella flexneri

Foldseek 3Di:
DDPPVVVVVVVVVVVLPPLPPVNVVVLVVLVVVLVCVLCVQLVVQLVVLLVVLVVVCVVVVDPPPVSSPVVSVVSSVVSCVVCVVV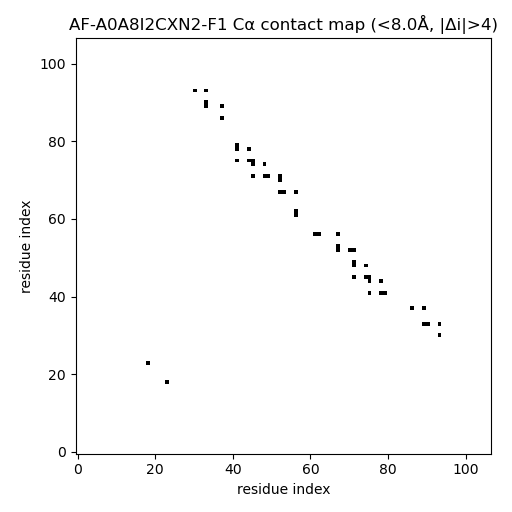NVVSVVVSVVVVVVCVVVSPD

Secondary structure (DSSP, 8-state):
--GGGHHHHHHHHHHHTS--HHHHHHHHHHHHHHHHHHHHHHHHHHHHHHHHHHHHHHHHT---HHHHHHHHHHHHHHHHHHHHHHHHHHHHHHHHHHHHHHHHH--

Mean predicted aligned error: 10.1 Å

Radius of gyration: 25.31 Å; Cα contacts (8 Å, |Δi|>4): 25; chains: 1; bounding box: 65×18×66 Å